Protein AF-A0A3B9DR58-F1 (afdb_monomer)

pLDDT: mean 89.57, std 7.93, range [59.31, 98.31]

Sequence (74 aa):
EPTGNLDSKNGNAVMDLMKELHDEGATICMVTHDPRYATVADRSVHLFDGQVVDEEDAQRAEHAQELEESGFDV

Solvent-accessible surface area (backbone atoms only — not comparable to full-atom values): 4750 Å² total; per-residue (Å²): 95,94,42,84,91,47,57,73,70,60,29,48,55,52,51,52,51,54,49,53,46,34,76,74,67,47,86,83,87,85,52,75,92,50,67,78,61,50,71,71,46,97,72,80,83,45,75,55,98,91,36,83,44,54,72,69,56,43,54,52,51,54,54,50,49,54,38,57,73,69,68,52,89,128

Foldseek 3Di:
DQPPPHDPVVSVVVLVVVVVVVVVPDDDDDDDPDVVSQVVDPDDWDADPNDTDDPVVNVVRVVVVVCVVVVPDD

Secondary structure (DSSP, 8-state):
--STTS-HHHHHHHHHHHHHHHHTTPPP----S-HHHHTTSS---EEETTEEE-HHHHHHHHHHHHHHHTT---

Radius of gyration: 15.17 Å; Cα contacts (8 Å, |Δi|>4): 45; chains: 1; bounding box: 42×27×30 Å

Structure (mmCIF, N/CA/C/O backbone):
data_AF-A0A3B9DR58-F1
#
_entry.id   AF-A0A3B9DR58-F1
#
loop_
_atom_site.group_PDB
_atom_site.id
_atom_site.type_symbol
_atom_site.label_atom_id
_atom_site.label_alt_id
_atom_site.label_comp_id
_atom_site.label_asym_id
_atom_site.label_entity_id
_atom_site.label_seq_id
_atom_site.pdbx_PDB_ins_code
_atom_site.Cartn_x
_atom_site.Cartn_y
_atom_site.Cartn_z
_atom_site.occupancy
_atom_site.B_iso_or_equiv
_atom_site.auth_seq_id
_atom_site.auth_comp_id
_atom_site.auth_asym_id
_atom_site.auth_atom_id
_atom_site.pdbx_PDB_model_num
ATOM 1 N N . GLU A 1 1 ? 0.089 7.095 -5.991 1.00 90.44 1 GLU A N 1
ATOM 2 C CA . GLU A 1 1 ? 0.996 7.111 -4.828 1.00 90.44 1 GLU A CA 1
ATOM 3 C C . GLU A 1 1 ? 0.608 8.207 -3.852 1.00 90.44 1 GLU A C 1
ATOM 5 O O . GLU A 1 1 ? 0.677 9.374 -4.221 1.00 90.44 1 GLU A O 1
ATOM 10 N N . PRO A 1 2 ? 0.140 7.861 -2.643 1.00 89.19 2 PRO A N 1
ATOM 11 C CA . PRO A 1 2 ? -0.370 8.852 -1.695 1.00 89.19 2 PRO A CA 1
ATOM 12 C C . PRO A 1 2 ? 0.719 9.645 -0.955 1.00 89.19 2 PRO A C 1
ATOM 14 O O . PRO A 1 2 ? 0.427 10.718 -0.433 1.00 89.19 2 PRO A O 1
ATOM 17 N N . THR A 1 3 ? 1.962 9.153 -0.919 1.00 93.62 3 THR A N 1
ATOM 18 C CA . THR A 1 3 ? 3.054 9.717 -0.101 1.00 93.62 3 THR A CA 1
ATOM 19 C C . THR A 1 3 ? 4.272 10.199 -0.900 1.00 93.62 3 THR A C 1
ATOM 21 O O . THR A 1 3 ? 5.206 10.722 -0.303 1.00 93.62 3 THR A O 1
ATOM 24 N N . GLY A 1 4 ? 4.274 10.089 -2.236 1.00 90.38 4 GLY A N 1
ATOM 25 C CA . GLY A 1 4 ? 5.482 10.253 -3.066 1.00 90.38 4 GLY A CA 1
ATOM 26 C C . GLY A 1 4 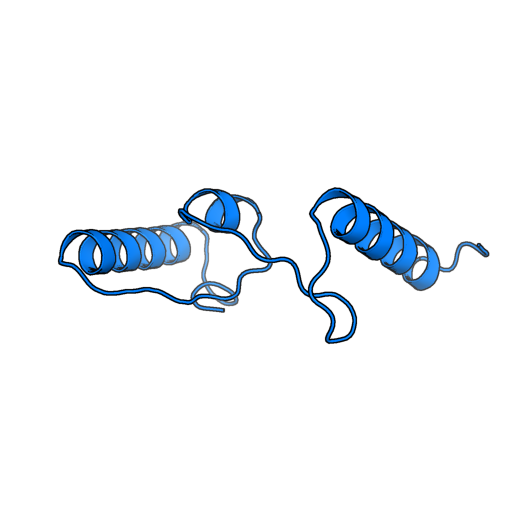? 6.183 11.621 -3.001 1.00 90.38 4 GLY A C 1
ATOM 27 O O . GLY A 1 4 ? 7.368 11.708 -3.297 1.00 90.38 4 GLY A O 1
ATOM 28 N N . ASN A 1 5 ? 5.486 12.685 -2.584 1.00 92.69 5 ASN A N 1
ATOM 29 C CA . ASN A 1 5 ? 6.055 14.035 -2.431 1.00 92.69 5 ASN A CA 1
ATOM 30 C C . ASN A 1 5 ? 6.004 14.550 -0.979 1.00 92.69 5 ASN A C 1
ATOM 32 O O . ASN A 1 5 ? 5.971 15.757 -0.740 1.00 92.69 5 ASN A O 1
ATOM 36 N N . LEU A 1 6 ? 5.917 13.646 -0.001 1.00 93.69 6 LEU A N 1
ATOM 37 C CA . LEU A 1 6 ? 5.843 13.990 1.417 1.00 93.69 6 LEU A CA 1
ATOM 38 C C . LEU A 1 6 ? 7.126 13.580 2.139 1.00 93.69 6 LEU A C 1
ATOM 40 O O . LEU A 1 6 ? 7.735 12.557 1.835 1.00 93.69 6 LEU A O 1
ATOM 44 N N . ASP A 1 7 ? 7.517 14.365 3.144 1.00 94.31 7 ASP A N 1
ATOM 45 C CA . ASP A 1 7 ? 8.499 13.904 4.122 1.00 94.31 7 ASP A CA 1
ATOM 46 C C . ASP A 1 7 ? 7.934 12.741 4.955 1.00 94.31 7 ASP A C 1
ATOM 48 O O . ASP A 1 7 ? 6.726 12.503 5.002 1.00 94.31 7 ASP A O 1
ATOM 52 N N . SER A 1 8 ? 8.812 12.024 5.656 1.00 92.44 8 SER A N 1
ATOM 53 C CA . SER A 1 8 ? 8.443 10.824 6.413 1.00 92.44 8 SER A CA 1
ATOM 54 C C . SER A 1 8 ? 7.370 11.063 7.478 1.00 92.44 8 SER A C 1
ATOM 56 O O . SER A 1 8 ? 6.544 10.182 7.713 1.00 92.44 8 SER A O 1
ATOM 58 N N . LYS A 1 9 ? 7.341 12.239 8.119 1.00 95.25 9 LYS A N 1
ATOM 59 C CA . LYS A 1 9 ? 6.338 12.551 9.144 1.00 95.25 9 LYS A CA 1
ATOM 60 C C . LYS A 1 9 ? 4.964 12.715 8.504 1.00 95.25 9 LYS A C 1
ATOM 62 O O . LYS A 1 9 ? 3.993 12.139 8.989 1.00 95.25 9 LYS A O 1
ATOM 67 N N . ASN A 1 10 ? 4.890 13.491 7.427 1.00 96.06 10 ASN A N 1
ATOM 68 C CA . ASN A 1 10 ? 3.640 13.713 6.708 1.00 96.06 10 ASN A CA 1
ATOM 69 C C . ASN A 1 10 ? 3.164 12.446 5.979 1.00 96.06 10 ASN A C 1
ATOM 71 O O . ASN A 1 10 ? 1.969 12.165 5.982 1.00 96.06 10 ASN A O 1
ATOM 75 N N . GLY A 1 11 ? 4.084 11.645 5.434 1.00 95.31 11 GLY A N 1
ATOM 76 C CA . GLY A 1 11 ? 3.778 10.344 4.841 1.00 95.31 11 GLY A CA 1
ATOM 77 C C . GLY A 1 11 ? 3.130 9.390 5.845 1.00 95.31 11 GLY A C 1
ATOM 78 O O . GLY A 1 11 ? 2.076 8.829 5.560 1.00 95.31 11 GLY A O 1
ATOM 79 N N . ASN A 1 12 ? 3.690 9.284 7.054 1.00 94.94 12 ASN A N 1
ATOM 80 C CA . ASN A 1 12 ? 3.116 8.444 8.109 1.00 94.94 12 ASN A CA 1
ATOM 81 C C . ASN A 1 12 ? 1.709 8.900 8.518 1.00 94.94 12 ASN A C 1
ATOM 83 O O . ASN A 1 12 ? 0.825 8.063 8.629 1.00 94.94 12 ASN A O 1
ATOM 87 N N . ALA A 1 13 ? 1.471 10.208 8.656 1.00 96.44 13 ALA A N 1
ATOM 88 C CA . ALA A 1 13 ? 0.142 10.722 8.999 1.00 96.44 13 ALA A CA 1
ATOM 89 C C . ALA A 1 13 ? -0.925 10.377 7.940 1.00 96.44 13 ALA A C 1
ATOM 91 O O . ALA A 1 13 ? -2.069 10.086 8.280 1.00 96.44 13 ALA A O 1
ATOM 92 N N . VAL A 1 14 ? -0.556 10.383 6.653 1.00 96.00 14 VAL A N 1
ATOM 93 C CA . VAL A 1 14 ? -1.447 9.937 5.570 1.00 96.00 14 VAL A CA 1
ATOM 94 C C . VAL A 1 14 ? -1.728 8.438 5.673 1.00 96.00 14 VAL A C 1
ATOM 96 O O . VAL A 1 14 ? -2.874 8.024 5.510 1.00 96.00 14 VAL A O 1
ATOM 99 N N . MET A 1 15 ? -0.708 7.631 5.964 1.00 95.56 15 MET A N 1
ATOM 100 C CA . MET A 1 15 ? -0.867 6.184 6.129 1.00 95.56 15 MET A CA 1
ATOM 101 C C . MET A 1 15 ? -1.731 5.822 7.342 1.00 95.56 15 MET A C 1
ATOM 103 O O . MET A 1 15 ? -2.559 4.919 7.239 1.00 95.56 15 MET A O 1
ATOM 107 N N . ASP A 1 16 ? -1.596 6.554 8.449 1.00 96.00 16 ASP A N 1
ATOM 108 C CA . ASP A 1 16 ? -2.440 6.389 9.637 1.00 96.00 16 ASP A CA 1
ATOM 109 C C . ASP A 1 16 ? -3.913 6.674 9.304 1.00 96.00 16 ASP A C 1
ATOM 111 O O . ASP A 1 16 ? -4.780 5.860 9.609 1.00 96.00 16 ASP A O 1
ATOM 115 N N . LEU A 1 17 ? -4.196 7.758 8.572 1.00 96.62 17 LEU A N 1
ATOM 116 C CA . LEU A 1 17 ? -5.554 8.069 8.114 1.00 96.62 17 LEU A CA 1
ATOM 117 C C . LEU A 1 17 ? -6.121 6.981 7.186 1.00 96.62 17 LEU A C 1
ATOM 119 O O . LEU A 1 17 ? -7.288 6.612 7.293 1.00 96.62 17 LEU A O 1
ATOM 123 N N . MET A 1 18 ? -5.316 6.460 6.256 1.00 96.38 18 MET A N 1
ATOM 124 C CA . MET A 1 18 ? -5.754 5.370 5.375 1.00 96.38 18 MET A CA 1
ATOM 125 C C . MET A 1 18 ? -6.101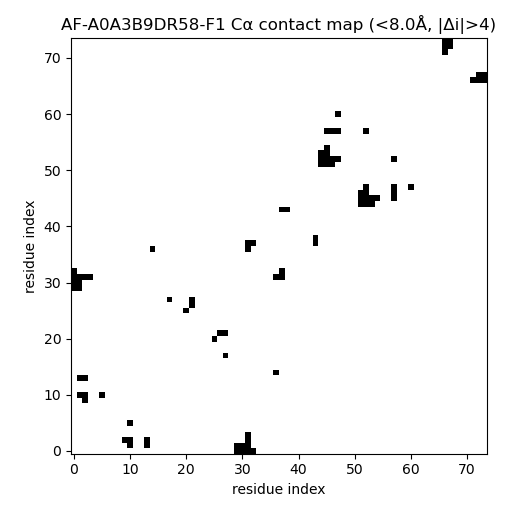 4.107 6.159 1.00 96.38 18 MET A C 1
ATOM 127 O O . MET A 1 18 ? -7.068 3.427 5.820 1.00 96.38 18 MET A O 1
ATOM 131 N N . LYS A 1 19 ? -5.331 3.816 7.209 1.00 95.69 19 LYS A N 1
ATOM 132 C CA . LYS A 1 19 ? -5.598 2.703 8.111 1.00 95.69 19 LYS A CA 1
ATOM 133 C C . LYS A 1 19 ? -6.899 2.906 8.887 1.00 95.69 19 LYS A C 1
ATOM 135 O O . LYS A 1 19 ? -7.715 1.997 8.901 1.00 95.69 19 LYS A O 1
ATOM 140 N N . GLU A 1 20 ? -7.130 4.092 9.449 1.00 97.75 20 GLU A N 1
ATOM 141 C CA . GLU A 1 20 ? -8.391 4.420 10.133 1.00 97.75 20 GLU A CA 1
ATOM 142 C C . GLU A 1 20 ? -9.602 4.227 9.208 1.00 97.75 20 GLU A C 1
ATOM 144 O O . GLU A 1 20 ? -10.566 3.558 9.570 1.00 97.75 20 GLU A O 1
ATOM 149 N N . LEU A 1 21 ? -9.528 4.729 7.972 1.00 97.69 21 LEU A N 1
ATOM 150 C CA . LEU A 1 21 ? -10.592 4.544 6.981 1.00 97.69 21 LEU A CA 1
ATOM 151 C C . LEU A 1 21 ? -10.819 3.066 6.635 1.00 97.69 21 LEU A C 1
ATOM 153 O O . LEU A 1 21 ? -11.959 2.645 6.428 1.00 97.69 21 LEU A O 1
ATOM 157 N N . HIS A 1 22 ? -9.745 2.280 6.551 1.00 97.25 22 HIS A N 1
ATOM 158 C CA . HIS A 1 22 ? -9.850 0.845 6.322 1.00 97.25 22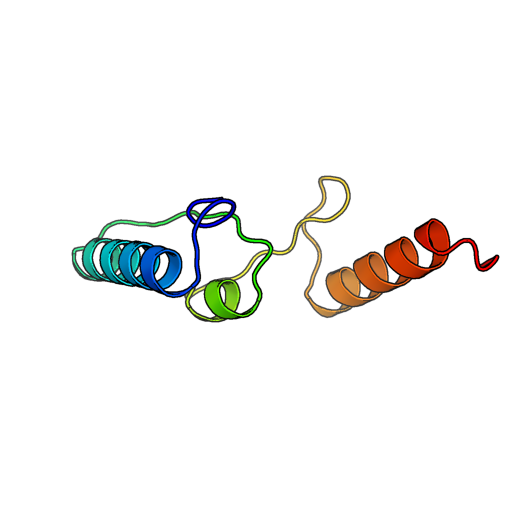 HIS A CA 1
ATOM 159 C C . HIS A 1 22 ? -10.523 0.125 7.498 1.00 97.25 22 HIS A C 1
ATOM 161 O O . HIS A 1 22 ? -11.444 -0.664 7.277 1.00 97.25 22 HIS A O 1
ATOM 167 N N . ASP A 1 23 ? -10.133 0.461 8.730 1.00 97.12 23 ASP A N 1
ATOM 168 C CA . ASP A 1 23 ? -10.723 -0.068 9.963 1.00 97.12 23 ASP A CA 1
ATOM 169 C C . ASP A 1 23 ? -12.224 0.285 10.074 1.00 97.12 23 ASP A C 1
ATOM 171 O O . ASP A 1 23 ? -13.017 -0.494 10.606 1.00 97.12 23 ASP A O 1
ATOM 175 N N . GLU A 1 24 ? -12.647 1.420 9.505 1.00 98.31 24 GLU A N 1
ATOM 176 C CA . GLU A 1 24 ? -14.055 1.831 9.381 1.00 98.31 24 GLU A CA 1
ATOM 177 C C . GLU A 1 24 ? -14.831 1.106 8.260 1.00 98.31 24 GLU A C 1
ATOM 179 O O . GLU A 1 24 ? -16.040 1.301 8.101 1.00 98.31 24 GLU A O 1
ATOM 184 N N . GLY A 1 25 ? -14.171 0.227 7.501 1.00 97.94 25 GLY A N 1
ATOM 185 C CA . GLY A 1 25 ? -14.779 -0.635 6.487 1.00 97.94 25 GLY A CA 1
ATOM 186 C C . GLY A 1 25 ? -14.544 -0.197 5.041 1.00 97.94 25 GLY A C 1
ATOM 187 O O . GLY A 1 25 ? -15.091 -0.816 4.122 1.00 97.94 25 GLY A O 1
ATOM 188 N N . ALA A 1 26 ? -13.740 0.842 4.797 1.00 98.12 26 ALA A N 1
ATOM 189 C CA . ALA A 1 26 ? -13.359 1.204 3.438 1.00 98.12 26 ALA A CA 1
ATOM 190 C C . ALA A 1 26 ? -12.368 0.184 2.851 1.00 98.12 26 ALA A C 1
ATOM 192 O O . ALA A 1 26 ? -11.430 -0.269 3.503 1.00 98.12 26 ALA A O 1
ATOM 193 N N . THR A 1 27 ? -12.526 -0.158 1.571 1.00 97.50 27 THR A N 1
ATOM 194 C CA . THR A 1 27 ? -11.472 -0.870 0.833 1.00 97.50 27 THR A CA 1
ATOM 195 C C . THR A 1 27 ? -10.508 0.149 0.244 1.00 97.50 27 THR A C 1
ATOM 197 O O . THR A 1 27 ? -10.913 0.985 -0.565 1.00 97.50 27 THR A O 1
ATOM 200 N N . ILE A 1 28 ? -9.235 0.068 0.627 1.00 96.94 28 ILE A N 1
ATOM 201 C CA . ILE A 1 28 ? -8.186 0.961 0.135 1.00 96.94 28 ILE A CA 1
ATOM 202 C C . ILE A 1 28 ? -7.368 0.237 -0.935 1.00 96.94 28 ILE A C 1
ATOM 204 O O . ILE A 1 28 ? -6.852 -0.854 -0.712 1.00 96.94 28 ILE A O 1
ATOM 208 N N . CYS A 1 29 ? -7.241 0.862 -2.104 1.00 96.19 29 CYS A N 1
ATOM 209 C CA . CYS A 1 29 ? -6.296 0.463 -3.141 1.00 96.19 29 CYS A CA 1
ATOM 210 C C . CYS A 1 29 ? -5.290 1.598 -3.314 1.00 96.19 29 CYS A C 1
ATOM 212 O O . CYS A 1 29 ? -5.669 2.722 -3.654 1.00 96.19 29 CYS A O 1
ATOM 214 N N . MET A 1 30 ? -4.017 1.314 -3.055 1.00 94.88 30 MET A N 1
ATOM 215 C CA . MET A 1 30 ? -2.937 2.285 -3.170 1.00 94.88 30 MET A CA 1
ATOM 216 C C . MET A 1 30 ? -1.776 1.708 -3.972 1.00 94.88 30 MET A C 1
ATOM 218 O O . MET A 1 30 ? -1.567 0.501 -4.011 1.00 94.88 30 MET A O 1
ATOM 222 N N . VAL A 1 31 ? -1.011 2.602 -4.586 1.00 95.06 31 VAL A N 1
ATOM 223 C CA . VAL A 1 31 ? 0.260 2.295 -5.251 1.00 95.06 31 VAL A CA 1
ATOM 224 C C . VAL A 1 31 ? 1.358 2.974 -4.443 1.00 95.06 31 VAL A C 1
ATOM 226 O O . VAL A 1 31 ? 1.170 4.124 -4.037 1.00 95.06 31 VAL A O 1
ATOM 229 N N . THR A 1 32 ? 2.468 2.286 -4.193 1.00 92.69 32 THR A N 1
ATOM 230 C CA . THR A 1 32 ? 3.626 2.819 -3.466 1.00 92.69 32 THR A CA 1
ATOM 231 C C . THR A 1 32 ? 4.907 2.177 -3.989 1.00 92.69 32 THR A C 1
ATOM 233 O O . THR A 1 32 ? 4.918 0.979 -4.249 1.00 92.69 32 THR A O 1
ATOM 236 N N . HIS A 1 33 ? 5.974 2.968 -4.102 1.00 88.94 33 HIS A N 1
ATOM 237 C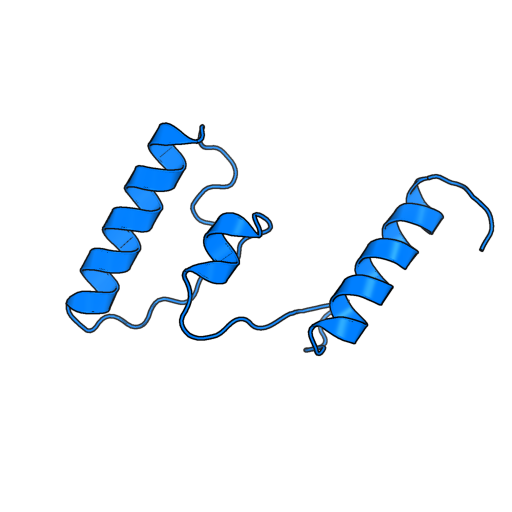 CA . HIS A 1 33 ? 7.342 2.469 -4.285 1.00 88.94 33 HIS A CA 1
ATOM 238 C C . HIS A 1 33 ? 8.082 2.298 -2.946 1.00 88.94 33 HIS A C 1
ATOM 240 O O . HIS A 1 33 ? 9.196 1.791 -2.909 1.00 88.94 33 HIS A O 1
ATOM 246 N N . ASP A 1 34 ? 7.484 2.731 -1.830 1.00 89.06 34 ASP A N 1
ATOM 247 C CA . ASP A 1 34 ? 8.075 2.582 -0.502 1.00 89.06 34 ASP A CA 1
ATOM 248 C C . ASP A 1 34 ? 7.718 1.210 0.100 1.00 89.06 34 ASP A C 1
ATOM 250 O O . ASP A 1 34 ? 6.545 0.993 0.449 1.00 89.06 34 ASP A O 1
ATOM 254 N N . PRO A 1 35 ? 8.696 0.300 0.285 1.00 85.88 35 PRO A N 1
ATOM 255 C CA . PRO A 1 35 ? 8.442 -1.036 0.818 1.00 85.88 35 PRO A CA 1
ATOM 256 C C . PRO A 1 35 ? 7.875 -0.994 2.242 1.00 85.88 35 PRO A C 1
ATOM 258 O O . PRO A 1 35 ? 7.100 -1.869 2.619 1.00 85.88 35 PRO A O 1
ATOM 261 N N . ARG A 1 36 ? 8.173 0.056 3.025 1.00 87.38 36 ARG A N 1
ATOM 262 C CA . ARG A 1 36 ? 7.647 0.215 4.392 1.00 87.38 36 ARG A CA 1
ATOM 263 C C . ARG A 1 36 ? 6.129 0.340 4.401 1.00 87.38 36 ARG A C 1
ATOM 265 O O . ARG A 1 36 ? 5.478 -0.132 5.328 1.00 87.38 36 ARG A O 1
ATOM 272 N N . TYR A 1 37 ? 5.563 0.985 3.384 1.00 89.12 37 TYR A N 1
ATOM 273 C CA . TYR A 1 37 ? 4.119 1.176 3.273 1.00 89.12 37 TYR A CA 1
ATOM 274 C C . TYR A 1 37 ? 3.438 0.004 2.573 1.00 89.12 37 TYR A C 1
ATOM 276 O O . TYR A 1 37 ? 2.309 -0.327 2.928 1.00 89.12 37 TYR A O 1
ATOM 284 N N . ALA A 1 38 ? 4.130 -0.681 1.659 1.00 89.38 38 ALA A 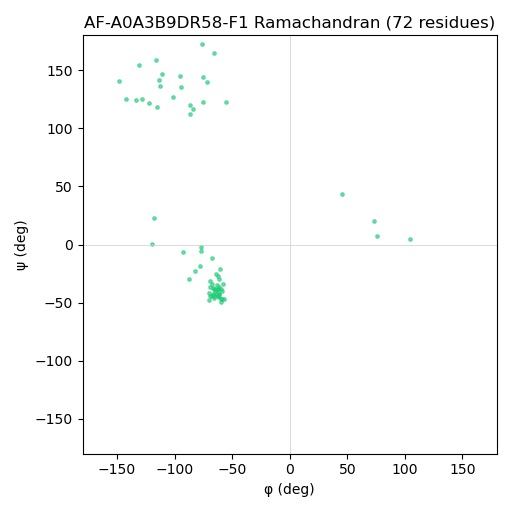N 1
ATOM 285 C CA . ALA A 1 38 ? 3.629 -1.916 1.059 1.00 89.38 38 ALA A CA 1
ATOM 286 C C . ALA A 1 38 ? 3.348 -2.992 2.125 1.00 89.38 38 ALA A C 1
ATOM 288 O O . ALA A 1 38 ? 2.301 -3.632 2.086 1.00 89.38 38 ALA A O 1
ATOM 289 N N . THR A 1 39 ? 4.215 -3.117 3.140 1.00 87.56 39 THR A N 1
ATOM 290 C CA . THR A 1 39 ? 4.040 -4.094 4.234 1.00 87.56 39 THR A CA 1
ATOM 291 C C . THR A 1 39 ? 2.854 -3.821 5.163 1.00 87.56 39 THR A C 1
ATOM 293 O O . THR A 1 39 ? 2.518 -4.673 5.979 1.00 87.56 39 THR A O 1
ATOM 296 N N . VAL A 1 40 ? 2.234 -2.637 5.084 1.00 88.50 40 VAL A N 1
ATOM 297 C CA . VAL A 1 40 ? 1.054 -2.288 5.898 1.00 88.50 40 VAL A CA 1
ATOM 298 C C . VAL A 1 40 ? -0.235 -2.845 5.286 1.00 88.50 40 VAL A C 1
ATOM 300 O O . VAL A 1 40 ? -1.218 -3.013 6.000 1.00 88.50 40 VAL A O 1
ATOM 303 N N . ALA A 1 41 ? -0.249 -3.124 3.981 1.00 92.31 41 ALA A N 1
ATOM 304 C CA . ALA A 1 41 ? -1.429 -3.633 3.297 1.00 92.31 41 ALA A CA 1
ATOM 305 C C . ALA A 1 41 ? -1.675 -5.117 3.609 1.00 92.31 41 ALA A C 1
ATOM 307 O O . ALA A 1 41 ? -0.738 -5.912 3.651 1.00 92.31 41 ALA A O 1
ATOM 308 N N . ASP A 1 42 ? -2.947 -5.520 3.711 1.00 94.06 42 ASP A N 1
ATOM 309 C CA . ASP A 1 42 ? -3.321 -6.937 3.871 1.00 94.06 42 ASP A CA 1
ATOM 310 C C . ASP A 1 42 ? -2.932 -7.794 2.662 1.00 94.06 42 ASP A C 1
ATOM 312 O O . ASP A 1 42 ? -2.762 -9.010 2.759 1.00 94.06 42 ASP A O 1
ATOM 316 N N . ARG A 1 43 ? -2.823 -7.158 1.491 1.00 92.94 43 ARG A N 1
ATOM 317 C CA . ARG A 1 43 ? -2.408 -7.792 0.246 1.00 92.94 43 ARG A CA 1
ATOM 318 C C . ARG A 1 43 ? -1.531 -6.844 -0.559 1.00 92.94 43 ARG A C 1
ATOM 320 O O . ARG A 1 43 ? -1.974 -5.761 -0.934 1.00 92.94 43 ARG A O 1
ATOM 327 N N . SER A 1 44 ? -0.339 -7.320 -0.908 1.00 92.81 44 SER A N 1
ATOM 328 C CA . SER A 1 44 ? 0.519 -6.704 -1.920 1.00 92.81 44 SER A CA 1
ATOM 329 C C . SER A 1 44 ? 0.303 -7.371 -3.282 1.00 92.81 44 SER A C 1
ATOM 331 O O . SER A 1 44 ? 0.031 -8.572 -3.366 1.00 92.81 44 SER A O 1
ATOM 333 N N . VAL A 1 45 ? 0.393 -6.585 -4.353 1.00 93.00 45 VAL A N 1
ATOM 334 C CA . VAL A 1 45 ? 0.402 -7.061 -5.740 1.00 93.00 45 VAL A CA 1
ATOM 335 C C . VAL A 1 45 ? 1.525 -6.331 -6.458 1.00 93.00 45 VAL A C 1
ATOM 337 O O . VAL A 1 45 ? 1.532 -5.102 -6.483 1.00 93.00 45 VAL A O 1
ATOM 340 N N . HIS A 1 46 ? 2.443 -7.086 -7.056 1.00 92.75 46 HIS A N 1
ATOM 341 C CA . HIS A 1 46 ? 3.550 -6.535 -7.827 1.00 92.75 46 HIS A CA 1
ATOM 342 C C . HIS A 1 46 ? 3.166 -6.476 -9.304 1.00 92.75 46 HIS A C 1
ATOM 344 O O . HIS A 1 46 ? 2.562 -7.408 -9.841 1.00 92.75 46 HIS A O 1
ATOM 350 N N . LEU A 1 47 ? 3.483 -5.355 -9.948 1.00 91.75 47 LEU A N 1
ATOM 351 C CA . LEU A 1 47 ? 3.230 -5.131 -11.364 1.00 91.75 47 LEU A CA 1
ATOM 352 C C . LEU A 1 47 ? 4.556 -4.807 -12.049 1.00 91.75 47 LEU A C 1
ATOM 354 O O . LEU A 1 47 ? 5.200 -3.827 -11.688 1.00 91.75 47 LEU A O 1
ATOM 358 N N . PHE 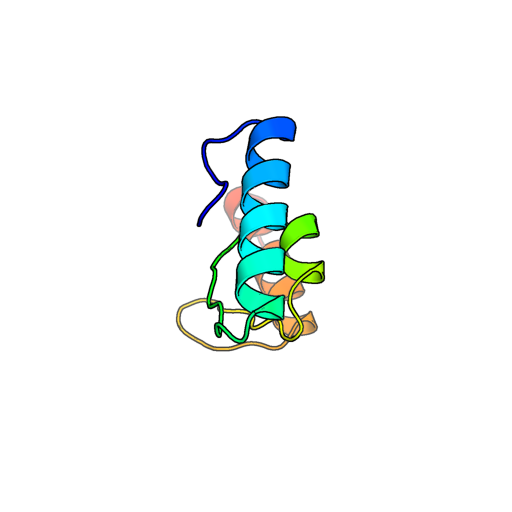A 1 48 ? 4.922 -5.599 -13.050 1.00 90.44 48 PHE A N 1
ATOM 359 C CA . PHE A 1 48 ? 6.107 -5.388 -13.872 1.00 90.44 48 PHE A CA 1
ATOM 360 C C . PHE A 1 48 ? 5.708 -5.422 -15.348 1.00 90.44 48 PHE A C 1
ATOM 362 O O . PHE A 1 48 ? 5.030 -6.353 -15.780 1.00 90.44 48 PHE A O 1
ATOM 369 N N . ASP A 1 49 ? 6.044 -4.374 -16.106 1.00 90.88 49 ASP A N 1
ATOM 370 C CA . ASP A 1 49 ? 5.702 -4.229 -17.531 1.00 90.88 49 ASP A CA 1
ATOM 371 C C . ASP A 1 49 ? 4.241 -4.577 -17.881 1.00 90.88 49 ASP A C 1
ATOM 373 O O . ASP A 1 49 ? 3.921 -5.253 -18.862 1.00 90.88 49 ASP A O 1
ATOM 377 N N . GLY A 1 50 ? 3.312 -4.101 -17.047 1.00 92.69 50 GLY A N 1
ATOM 378 C CA . GLY A 1 50 ? 1.875 -4.309 -17.234 1.00 92.69 50 GLY A CA 1
ATOM 379 C C . GLY A 1 50 ? 1.378 -5.717 -16.883 1.00 92.69 50 GLY A C 1
ATOM 380 O O . GLY A 1 50 ? 0.204 -6.011 -17.113 1.00 92.69 50 GLY A O 1
ATOM 381 N N . GLN A 1 51 ? 2.226 -6.571 -16.306 1.00 93.69 51 GLN A N 1
ATOM 382 C CA . GLN A 1 51 ? 1.880 -7.921 -15.865 1.00 93.69 51 GLN A CA 1
ATOM 383 C C . GLN A 1 51 ? 1.957 -8.046 -14.346 1.00 93.69 51 GLN A C 1
ATOM 385 O O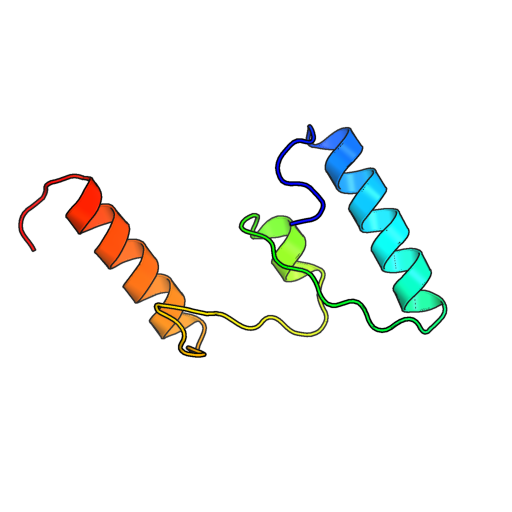 . GLN A 1 51 ? 2.845 -7.487 -13.707 1.00 93.69 51 GLN A O 1
ATOM 390 N N . VAL A 1 52 ? 1.012 -8.790 -13.765 1.00 94.81 52 VAL A N 1
ATOM 391 C CA . VAL A 1 52 ? 1.082 -9.157 -12.347 1.00 94.81 52 VAL A CA 1
ATOM 392 C C . VAL A 1 52 ? 2.124 -10.252 -12.200 1.00 94.81 52 VAL A C 1
ATOM 394 O O . VAL A 1 52 ? 1.993 -11.307 -12.819 1.00 94.81 52 VAL A O 1
ATOM 397 N N . VAL A 1 53 ? 3.122 -9.989 -11.371 1.00 93.81 53 VAL A N 1
ATOM 398 C CA . VAL A 1 53 ? 4.222 -10.908 -11.078 1.00 93.81 53 VAL A CA 1
ATOM 399 C C . VAL A 1 53 ? 4.184 -11.299 -9.605 1.00 93.81 53 VAL A C 1
ATOM 401 O O . VAL A 1 53 ? 3.552 -10.621 -8.785 1.00 93.81 53 VAL A O 1
ATOM 404 N N . ASP A 1 54 ? 4.811 -12.423 -9.270 1.00 92.12 54 ASP A N 1
ATOM 405 C CA . ASP A 1 54 ? 5.051 -12.757 -7.871 1.00 92.12 54 ASP A CA 1
ATOM 406 C C . ASP A 1 54 ? 6.211 -11.926 -7.296 1.00 92.12 54 ASP A C 1
ATOM 408 O O . ASP A 1 54 ? 6.858 -11.146 -7.996 1.00 92.12 54 ASP A O 1
ATOM 412 N N . GLU A 1 55 ? 6.424 -12.030 -5.988 1.00 84.38 55 GLU A N 1
ATOM 413 C CA . GLU A 1 55 ? 7.430 -11.230 -5.287 1.00 84.38 55 GLU A CA 1
ATOM 414 C C . GLU A 1 55 ? 8.869 -11.606 -5.687 1.00 84.38 55 GLU A C 1
ATOM 416 O O . GLU A 1 55 ? 9.725 -10.726 -5.766 1.00 84.38 55 GLU A O 1
ATOM 421 N N . GLU A 1 56 ? 9.144 -12.881 -5.991 1.00 84.69 56 GLU A N 1
ATOM 422 C CA . GLU A 1 56 ? 10.478 -13.315 -6.434 1.00 84.69 56 GLU A CA 1
ATOM 423 C C . GLU A 1 56 ? 10.796 -12.782 -7.836 1.00 84.69 56 GLU A C 1
ATOM 425 O O . GLU A 1 56 ? 11.896 -12.277 -8.079 1.00 84.69 56 GLU A O 1
ATOM 430 N N . ASP A 1 57 ? 9.833 -12.869 -8.751 1.00 85.81 57 ASP A N 1
ATOM 431 C CA . ASP A 1 57 ? 9.943 -12.358 -10.112 1.00 85.81 57 ASP A CA 1
ATOM 432 C C . ASP A 1 57 ? 10.022 -10.826 -10.121 1.00 85.81 57 ASP A C 1
ATOM 434 O O . ASP A 1 57 ? 10.822 -10.269 -10.874 1.00 85.81 57 ASP A O 1
ATOM 438 N N . ALA A 1 58 ? 9.283 -10.139 -9.241 1.00 82.44 58 ALA A N 1
ATOM 439 C CA . ALA A 1 58 ? 9.380 -8.689 -9.067 1.00 82.44 58 ALA A CA 1
ATOM 440 C C . ALA A 1 58 ? 10.793 -8.253 -8.653 1.00 82.44 58 ALA A C 1
ATOM 442 O O . ALA A 1 58 ? 11.377 -7.381 -9.292 1.00 82.44 58 ALA A O 1
ATOM 443 N N . GLN A 1 59 ? 11.377 -8.899 -7.637 1.00 83.19 59 GLN A N 1
ATOM 444 C CA . GLN A 1 59 ? 12.730 -8.581 -7.161 1.00 83.19 59 GLN A CA 1
ATOM 445 C C . GLN A 1 59 ? 13.798 -8.838 -8.229 1.00 83.19 59 GLN A C 1
ATOM 447 O O . GLN A 1 59 ? 14.742 -8.060 -8.373 1.00 83.19 59 GLN A O 1
ATOM 452 N N . ARG A 1 60 ? 13.664 -9.926 -8.999 1.00 85.44 60 ARG A N 1
ATOM 453 C CA . ARG A 1 60 ? 14.578 -10.223 -10.113 1.00 85.44 60 ARG A CA 1
ATOM 454 C C . ARG A 1 60 ? 14.475 -9.182 -11.220 1.00 85.44 60 ARG A C 1
ATOM 456 O O . ARG A 1 60 ? 15.501 -8.805 -11.778 1.00 85.44 60 ARG A O 1
ATOM 463 N N . ALA A 1 61 ? 13.262 -8.740 -11.533 1.00 81.31 61 ALA A N 1
ATOM 464 C CA . ALA A 1 61 ? 13.008 -7.765 -12.580 1.00 81.31 61 ALA A CA 1
ATOM 465 C C . ALA A 1 61 ? 13.508 -6.359 -12.200 1.00 81.31 61 ALA A C 1
ATOM 467 O O . ALA A 1 61 ? 14.168 -5.716 -13.013 1.00 81.31 61 ALA A O 1
ATOM 468 N N . GLU A 1 62 ? 13.291 -5.926 -10.951 1.00 82.12 62 GLU A N 1
ATOM 469 C CA . GLU A 1 62 ? 13.858 -4.683 -10.403 1.00 82.12 62 GLU A CA 1
ATOM 470 C C . GLU A 1 62 ? 15.393 -4.708 -10.439 1.00 82.12 62 GLU A C 1
ATOM 472 O O . GLU A 1 62 ? 16.020 -3.780 -10.945 1.00 82.12 62 GLU A O 1
ATOM 477 N N . HIS A 1 63 ? 16.015 -5.806 -9.993 1.00 80.88 63 HIS A N 1
ATOM 478 C CA . HIS A 1 63 ? 17.473 -5.937 -10.010 1.00 80.88 63 HIS A CA 1
ATOM 479 C C . HIS A 1 63 ? 18.058 -5.952 -11.431 1.00 80.88 63 HIS A C 1
ATOM 481 O O . HIS A 1 63 ? 19.119 -5.379 -11.676 1.00 80.88 63 HIS A O 1
ATOM 487 N N . ALA A 1 64 ? 17.373 -6.597 -12.380 1.00 80.12 64 ALA A N 1
ATOM 488 C CA . ALA A 1 64 ? 17.773 -6.591 -13.784 1.00 80.12 64 ALA A CA 1
ATOM 489 C C . ALA A 1 64 ? 17.699 -5.177 -14.387 1.00 80.12 64 ALA A C 1
ATOM 491 O O . ALA A 1 64 ? 18.643 -4.761 -15.057 1.00 80.12 64 ALA A O 1
ATOM 492 N N . GLN A 1 65 ? 16.638 -4.415 -14.090 1.00 79.25 65 GLN A N 1
ATOM 493 C CA . GLN A 1 65 ? 16.519 -3.017 -14.517 1.00 79.25 65 GLN A CA 1
ATOM 494 C C . GLN A 1 65 ? 17.624 -2.136 -13.926 1.00 79.25 65 GLN A C 1
ATOM 496 O O . GLN A 1 65 ? 18.238 -1.371 -14.661 1.00 79.25 65 GLN A O 1
ATOM 501 N N . GLU A 1 66 ? 17.948 -2.273 -12.638 1.00 80.19 66 GLU A N 1
ATOM 502 C CA . GLU A 1 66 ? 19.050 -1.519 -12.019 1.00 80.19 66 GLU A CA 1
ATOM 503 C C . GLU A 1 66 ? 20.407 -1.798 -12.694 1.00 80.19 66 GLU A C 1
ATOM 505 O O . GLU A 1 66 ? 21.233 -0.894 -12.864 1.00 80.19 66 GLU A O 1
ATOM 510 N N . LEU A 1 67 ? 20.659 -3.048 -13.095 1.00 79.38 67 LEU A N 1
ATOM 511 C CA . LEU A 1 67 ? 21.880 -3.431 -13.809 1.00 79.38 67 LEU A CA 1
ATOM 512 C C . LEU A 1 67 ? 21.933 -2.822 -15.218 1.00 79.38 67 LEU A C 1
ATOM 514 O O . LEU A 1 67 ? 22.955 -2.242 -15.589 1.00 79.38 67 LEU A O 1
ATOM 518 N N . GLU A 1 68 ? 20.826 -2.874 -15.961 1.00 79.00 68 GLU A N 1
ATOM 519 C CA . GLU A 1 68 ? 20.712 -2.242 -17.280 1.00 79.00 68 GLU A CA 1
ATOM 520 C C . GLU A 1 68 ? 20.873 -0.712 -17.197 1.00 79.00 68 GLU A C 1
ATOM 522 O O . GLU A 1 68 ? 21.627 -0.118 -17.972 1.00 79.00 68 GLU A O 1
ATOM 527 N N . GLU A 1 69 ? 20.229 -0.062 -16.223 1.00 79.06 69 GLU A N 1
ATOM 528 C CA . GLU A 1 69 ? 20.300 1.390 -16.013 1.00 79.06 69 GLU A CA 1
ATOM 529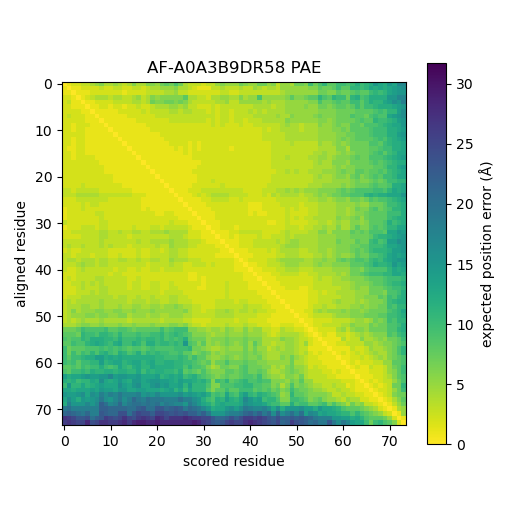 C C . GLU A 1 69 ? 21.680 1.859 -15.529 1.00 79.06 69 GLU A C 1
ATOM 531 O O . GLU A 1 69 ? 22.122 2.963 -15.862 1.00 79.06 69 GLU A O 1
ATOM 536 N N . SER A 1 70 ? 22.392 1.022 -14.771 1.00 79.44 70 SER A N 1
ATOM 537 C CA . SER A 1 70 ? 23.758 1.309 -14.317 1.00 79.44 70 SER A CA 1
ATOM 538 C C . SER A 1 70 ? 24.822 1.109 -15.403 1.00 79.44 70 SER A C 1
ATOM 540 O O . SER A 1 70 ? 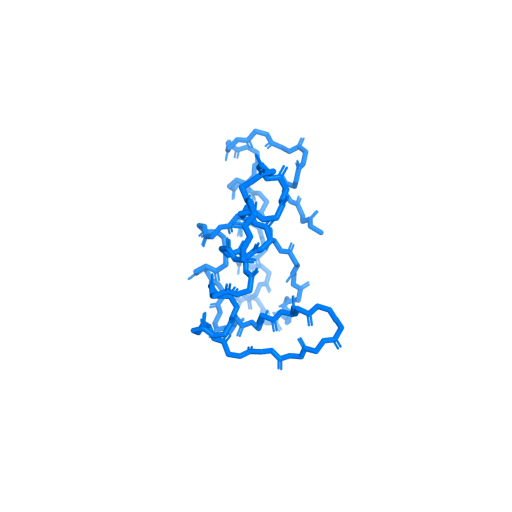25.984 1.469 -15.190 1.00 79.44 70 SER A O 1
ATOM 542 N N . GLY A 1 71 ? 24.437 0.606 -16.583 1.00 75.06 71 GLY A N 1
ATOM 543 C CA . GLY A 1 71 ? 25.319 0.464 -17.740 1.00 75.06 71 GLY A CA 1
ATOM 544 C C . GLY A 1 71 ? 26.350 -0.659 -17.605 1.00 75.06 71 GLY A C 1
ATOM 545 O O . GLY A 1 71 ? 27.376 -0.628 -18.290 1.00 75.06 71 GLY A O 1
ATOM 546 N N . PHE A 1 72 ? 26.109 -1.629 -16.721 1.00 72.38 72 PHE A N 1
ATOM 547 C CA . PHE A 1 72 ? 26.850 -2.885 -16.711 1.00 72.38 72 PHE A CA 1
ATOM 548 C C . PHE A 1 72 ? 26.197 -3.827 -17.731 1.00 72.38 72 PHE A C 1
ATOM 550 O O . PHE A 1 72 ? 25.032 -4.175 -17.578 1.00 72.38 72 PHE A O 1
ATOM 557 N N . ASP A 1 73 ? 26.929 -4.209 -18.785 1.00 62.16 73 ASP A N 1
ATOM 558 C CA . ASP A 1 73 ? 26.446 -5.177 -19.784 1.00 62.16 73 ASP A CA 1
ATOM 559 C C . ASP A 1 73 ? 26.023 -6.487 -19.089 1.00 62.16 73 ASP A C 1
ATOM 561 O O . ASP A 1 73 ? 26.832 -7.107 -18.387 1.00 62.16 73 ASP A O 1
ATOM 565 N N . VAL A 1 74 ? 24.761 -6.879 -19.296 1.00 59.31 74 VAL A N 1
ATOM 566 C CA . VAL A 1 74 ? 24.149 -8.140 -18.838 1.00 59.31 74 VAL A CA 1
ATOM 567 C C . VAL A 1 74 ? 24.424 -9.279 -19.816 1.00 59.31 74 VAL A C 1
ATOM 569 O O . VAL A 1 74 ? 24.309 -9.056 -21.044 1.00 59.31 74 VAL A O 1
#

Mean predicted aligned error: 5.67 Å